Protein AF-A0A820H6K6-F1 (afdb_monomer)

pLDDT: mean 79.16, std 12.83, range [38.41, 91.5]

Sequence (76 aa):
SGVSHVDCPSTYECIIAPDDTYAVCCLRAQSSEKPGSCPNPSTGIGSCLAKCSNDSDCPDAQKCCGNCPRDCVQPV

Secondary structure (DSSP, 8-state):
------PPPTTEEEEE-TTSS-EEEEE----S--SS---S-----SS--BS-SSGGGSSTT-EEE-SSSBEEE---

Structure (mmCIF, N/CA/C/O backbone):
data_AF-A0A820H6K6-F1
#
_entry.id   AF-A0A820H6K6-F1
#
loop_
_atom_site.group_PDB
_atom_site.id
_atom_site.type_symbol
_atom_site.label_atom_id
_atom_site.label_alt_id
_atom_site.label_comp_id
_atom_site.label_asym_id
_atom_site.label_entity_id
_atom_site.label_seq_id
_atom_site.pdbx_PDB_ins_code
_atom_site.Cartn_x
_atom_site.Cartn_y
_atom_site.Cartn_z
_atom_site.occupancy
_atom_site.B_iso_or_equiv
_atom_site.auth_seq_id
_atom_site.auth_comp_id
_atom_site.auth_asym_id
_atom_site.auth_atom_id
_atom_site.pdbx_PDB_model_num
ATOM 1 N N . SER A 1 1 ? 2.741 4.376 -39.527 1.00 38.41 1 SER A N 1
ATOM 2 C CA . SER A 1 1 ? 2.789 3.172 -38.682 1.00 38.41 1 SER A CA 1
ATOM 3 C C . SER A 1 1 ? 3.300 3.568 -37.313 1.00 38.41 1 SER A C 1
ATOM 5 O O . SER A 1 1 ? 4.495 3.761 -37.164 1.00 38.41 1 SER A O 1
ATOM 7 N N . GLY A 1 2 ? 2.409 3.812 -36.356 1.00 49.25 2 GLY A N 1
ATOM 8 C CA . GLY A 1 2 ? 2.771 4.169 -34.985 1.00 49.25 2 GLY A CA 1
ATOM 9 C C . GLY A 1 2 ? 1.736 3.534 -34.077 1.00 49.25 2 GLY A C 1
ATOM 10 O O . GLY A 1 2 ? 0.544 3.741 -34.295 1.00 49.25 2 GLY A O 1
ATOM 11 N N . VAL A 1 3 ? 2.179 2.670 -33.170 1.00 54.91 3 VAL A N 1
ATOM 12 C CA . VAL A 1 3 ? 1.295 1.964 -32.243 1.00 54.91 3 VAL A CA 1
ATOM 13 C C . VAL A 1 3 ? 0.542 2.995 -31.407 1.00 54.91 3 VAL A C 1
ATOM 15 O O . VAL A 1 3 ? 1.147 3.888 -30.820 1.00 54.91 3 VAL A O 1
ATOM 18 N N . SER A 1 4 ? -0.787 2.920 -31.417 1.00 55.47 4 SER A N 1
ATOM 19 C CA . SER A 1 4 ? -1.639 3.719 -30.542 1.00 55.47 4 SER A CA 1
ATOM 20 C C . SER A 1 4 ? -1.220 3.439 -29.101 1.00 55.47 4 SER A C 1
ATOM 22 O O . SER A 1 4 ? -1.425 2.331 -28.612 1.00 55.47 4 SER A O 1
ATOM 24 N N . HIS A 1 5 ? -0.570 4.406 -28.454 1.00 64.50 5 HIS A N 1
ATOM 25 C CA . HIS A 1 5 ? -0.204 4.312 -27.046 1.00 64.50 5 HIS A CA 1
ATOM 26 C C . HIS A 1 5 ? -1.496 4.153 -26.235 1.00 64.50 5 HIS A C 1
ATOM 28 O O . HIS A 1 5 ? -2.309 5.076 -26.172 1.00 64.50 5 HIS A O 1
ATOM 34 N N . VAL A 1 6 ? -1.726 2.959 -25.691 1.00 72.25 6 VAL A N 1
ATOM 35 C CA . VAL A 1 6 ? -2.849 2.695 -24.790 1.00 72.25 6 VAL A CA 1
ATOM 36 C C . VAL A 1 6 ? -2.436 3.215 -23.424 1.00 72.25 6 VAL A C 1
ATOM 38 O O . VAL A 1 6 ? -1.513 2.682 -22.815 1.00 72.25 6 VAL A O 1
ATOM 41 N N . ASP A 1 7 ? -3.097 4.273 -22.963 1.00 82.00 7 ASP A N 1
ATOM 42 C CA . ASP A 1 7 ? -2.939 4.734 -21.587 1.00 82.00 7 ASP A CA 1
ATOM 43 C C . ASP A 1 7 ? -3.495 3.661 -20.642 1.00 82.00 7 ASP A C 1
ATOM 45 O O . ASP A 1 7 ? -4.582 3.116 -20.883 1.00 82.00 7 ASP A O 1
ATOM 49 N N . CYS A 1 8 ? -2.744 3.309 -19.598 1.00 82.81 8 CYS A N 1
ATOM 50 C CA . CYS A 1 8 ? -3.236 2.337 -18.631 1.00 82.81 8 CYS A CA 1
ATOM 51 C C . CYS A 1 8 ? -4.483 2.900 -17.922 1.00 82.81 8 CYS A C 1
ATOM 53 O O . CYS A 1 8 ? -4.572 4.103 -17.669 1.00 82.81 8 CYS A O 1
ATOM 55 N N . PRO A 1 9 ? -5.459 2.051 -17.556 1.00 84.62 9 PRO A N 1
ATOM 56 C CA . PRO A 1 9 ? -6.577 2.485 -16.724 1.00 84.62 9 PRO A CA 1
ATOM 57 C C . PRO A 1 9 ? -6.068 3.110 -15.417 1.00 84.62 9 PRO A C 1
ATOM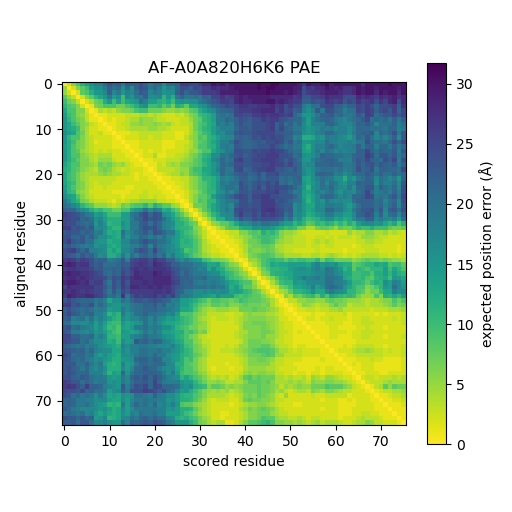 59 O O . PRO A 1 9 ? -5.028 2.705 -14.911 1.00 84.62 9 PRO A O 1
ATOM 62 N N . SER A 1 10 ? -6.825 4.028 -14.809 1.00 77.50 10 SER A N 1
ATOM 63 C CA . SER A 1 10 ? -6.378 4.804 -13.634 1.00 77.50 10 SER A CA 1
ATOM 64 C C . SER A 1 10 ? -5.966 3.975 -12.404 1.00 77.50 10 SER A C 1
ATOM 66 O O . SER A 1 10 ? -5.318 4.496 -11.500 1.00 77.50 10 SER A O 1
ATOM 68 N N . THR A 1 11 ? -6.343 2.696 -12.344 1.00 76.88 11 THR A N 1
ATOM 69 C CA . THR A 1 11 ? -5.978 1.748 -11.275 1.00 76.88 11 THR A CA 1
ATOM 70 C C . THR A 1 11 ? -4.742 0.903 -11.596 1.00 76.88 11 THR A C 1
ATOM 72 O O . THR A 1 11 ? -4.365 0.030 -10.814 1.00 76.88 11 THR A O 1
ATOM 75 N N . TYR A 1 12 ? -4.111 1.144 -12.740 1.00 84.44 12 TYR A N 1
ATOM 76 C CA . TYR A 1 12 ? -2.960 0.412 -13.240 1.00 84.44 12 TYR A CA 1
ATOM 77 C C . TYR A 1 12 ? -1.787 1.369 -13.450 1.00 84.44 12 TYR A C 1
ATOM 79 O O . TYR A 1 12 ? -1.963 2.542 -13.772 1.00 84.44 12 TYR A O 1
ATOM 87 N N . GLU A 1 13 ? -0.580 0.858 -13.263 1.00 86.31 13 GLU A N 1
ATOM 88 C CA . GLU A 1 13 ? 0.666 1.544 -13.568 1.00 86.31 13 GLU A CA 1
ATOM 89 C C . GLU A 1 13 ? 1.335 0.882 -14.771 1.00 86.31 13 GLU A C 1
ATOM 91 O O . GLU A 1 13 ? 1.331 -0.345 -14.909 1.00 86.31 13 GLU A O 1
ATOM 96 N N . CYS A 1 14 ? 1.902 1.709 -15.648 1.00 88.38 14 CYS A N 1
ATOM 97 C CA . CYS A 1 14 ? 2.664 1.242 -16.794 1.00 88.38 14 CYS A CA 1
ATOM 98 C C . CYS A 1 14 ? 4.086 0.885 -16.350 1.00 88.38 14 CYS A C 1
ATOM 100 O O . CYS A 1 14 ? 4.847 1.759 -15.937 1.00 88.38 14 CYS A O 1
ATOM 102 N N . ILE A 1 15 ? 4.439 -0.395 -16.448 1.00 87.81 15 ILE A N 1
ATOM 103 C CA . ILE A 1 15 ? 5.791 -0.889 -16.193 1.00 87.81 15 ILE A CA 1
ATOM 104 C C . ILE A 1 15 ? 6.446 -1.185 -17.539 1.00 87.81 15 ILE A C 1
ATOM 106 O O . ILE A 1 15 ? 5.965 -2.033 -18.297 1.00 87.81 15 ILE A O 1
ATOM 110 N N . ILE A 1 16 ? 7.541 -0.485 -17.828 1.00 89.38 16 ILE A N 1
ATOM 111 C CA . ILE A 1 16 ? 8.325 -0.637 -19.058 1.00 89.38 16 ILE A CA 1
ATOM 112 C C . ILE A 1 16 ? 9.489 -1.592 -18.772 1.00 89.38 16 ILE A C 1
ATOM 114 O O . ILE A 1 16 ? 10.153 -1.482 -17.738 1.00 89.38 16 ILE A O 1
ATOM 118 N N . ALA A 1 17 ? 9.709 -2.562 -19.660 1.00 88.12 17 ALA A N 1
ATOM 119 C CA . ALA A 1 17 ? 10.854 -3.465 -19.584 1.00 88.12 17 ALA A CA 1
ATOM 120 C C . ALA A 1 17 ? 12.181 -2.678 -19.672 1.00 88.12 17 ALA A C 1
ATOM 122 O O . ALA A 1 17 ? 12.218 -1.650 -20.338 1.00 88.12 17 ALA A O 1
ATOM 123 N N . PRO A 1 18 ? 13.286 -3.154 -19.071 1.00 89.62 18 PRO A N 1
ATOM 124 C CA . PRO A 1 18 ? 14.559 -2.418 -19.030 1.00 89.62 18 PRO A CA 1
ATOM 125 C C . PRO A 1 18 ? 15.163 -2.099 -20.409 1.00 89.62 18 PRO A C 1
ATOM 127 O O . PRO A 1 18 ? 15.964 -1.177 -20.518 1.00 89.62 18 PRO A O 1
ATOM 130 N N . ASP A 1 19 ? 14.773 -2.846 -21.442 1.00 91.19 19 ASP A N 1
ATOM 131 C CA . ASP A 1 19 ? 15.205 -2.658 -22.830 1.00 91.19 19 ASP A CA 1
ATOM 132 C C . ASP A 1 19 ? 14.092 -2.082 -23.730 1.00 91.19 19 ASP A C 1
ATOM 134 O O . ASP A 1 19 ? 14.144 -2.239 -24.949 1.00 91.19 19 ASP A O 1
ATOM 138 N N . ASP A 1 20 ? 13.031 -1.505 -23.153 1.00 87.88 20 ASP A N 1
ATOM 139 C CA . ASP A 1 20 ? 11.874 -0.913 -23.852 1.00 87.88 20 ASP A CA 1
ATOM 140 C C . ASP A 1 20 ? 11.168 -1.858 -24.855 1.00 87.88 20 ASP A C 1
ATOM 142 O O . ASP A 1 20 ? 10.384 -1.439 -25.708 1.00 87.88 20 ASP A O 1
ATOM 146 N N . THR A 1 21 ? 11.418 -3.167 -24.752 1.00 90.62 21 THR A N 1
ATOM 147 C CA . THR A 1 21 ? 10.888 -4.187 -25.674 1.00 90.62 21 THR A CA 1
ATOM 148 C C . THR A 1 21 ? 9.392 -4.427 -25.500 1.00 90.62 21 THR A C 1
ATOM 150 O O . THR A 1 21 ? 8.715 -4.836 -26.445 1.00 90.62 21 THR A O 1
ATOM 153 N N . TYR A 1 22 ? 8.869 -4.180 -24.299 1.00 86.12 22 TYR A N 1
ATOM 154 C CA . TYR A 1 22 ? 7.449 -4.249 -23.993 1.00 86.12 22 TYR A CA 1
ATOM 155 C C . TYR A 1 22 ? 7.093 -3.356 -22.799 1.00 86.12 22 TYR A C 1
ATOM 157 O O . TYR A 1 22 ? 7.939 -3.019 -21.969 1.00 86.12 22 TYR A O 1
ATOM 165 N N . ALA A 1 23 ? 5.808 -3.026 -22.69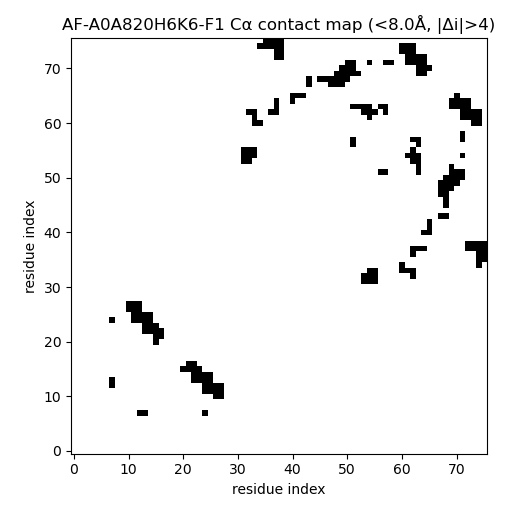7 1.00 87.75 23 ALA A N 1
ATOM 166 C CA . ALA A 1 23 ? 5.216 -2.387 -21.533 1.00 87.75 23 ALA A CA 1
ATOM 167 C C . ALA A 1 23 ? 3.971 -3.171 -21.106 1.00 87.75 23 ALA A C 1
ATOM 169 O O . ALA A 1 23 ? 3.215 -3.656 -21.952 1.00 87.75 23 ALA A O 1
ATOM 170 N N . VAL A 1 24 ? 3.766 -3.314 -19.798 1.00 88.44 24 VAL A N 1
ATOM 171 C CA . VAL A 1 24 ? 2.581 -3.963 -19.223 1.00 88.44 24 VAL A CA 1
ATOM 172 C C . VAL A 1 24 ? 1.879 -3.016 -18.261 1.00 88.44 24 VAL A C 1
ATOM 174 O O . VAL A 1 24 ? 2.524 -2.315 -17.484 1.00 88.44 24 VAL A O 1
ATOM 177 N N . CYS A 1 25 ? 0.547 -3.024 -18.284 1.00 89.38 25 CYS A N 1
ATOM 178 C CA . CYS A 1 25 ? -0.244 -2.411 -17.225 1.00 89.38 25 CYS A CA 1
ATOM 179 C C . CYS A 1 25 ? -0.301 -3.392 -16.053 1.00 89.38 25 CYS A C 1
ATOM 181 O O . CYS A 1 25 ? -1.041 -4.378 -16.090 1.00 89.38 25 CYS A O 1
ATOM 183 N N . CYS A 1 26 ? 0.474 -3.128 -15.010 1.00 85.56 26 CYS A N 1
ATOM 184 C CA . CYS A 1 26 ? 0.316 -3.815 -13.737 1.00 85.56 26 CYS A CA 1
ATOM 185 C C . CYS A 1 26 ? -0.795 -3.117 -12.964 1.00 85.56 26 CYS A C 1
ATOM 187 O O . CYS A 1 26 ? -0.878 -1.892 -13.002 1.00 85.56 26 CYS A O 1
ATOM 189 N N . LEU A 1 27 ? -1.644 -3.860 -12.242 1.00 83.44 27 LEU A N 1
ATOM 190 C CA . LEU A 1 27 ? -2.437 -3.228 -11.182 1.00 83.44 27 LEU A CA 1
ATOM 191 C C . LEU A 1 27 ? -1.456 -2.399 -10.362 1.00 83.44 27 LEU A C 1
ATOM 193 O O . LEU A 1 27 ? -0.385 -2.920 -10.034 1.00 83.44 27 LEU A O 1
ATOM 197 N N . ARG A 1 28 ? -1.793 -1.141 -10.052 1.00 75.19 28 ARG A N 1
ATOM 198 C CA . ARG A 1 28 ? -1.087 -0.440 -8.982 1.00 75.19 28 ARG A CA 1
ATOM 199 C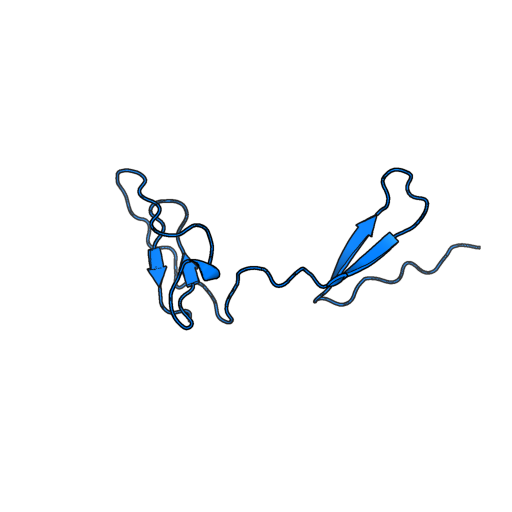 C . ARG A 1 28 ? -1.263 -1.342 -7.785 1.00 75.19 28 ARG A C 1
ATOM 201 O O . ARG A 1 28 ? -2.379 -1.446 -7.275 1.00 75.19 28 ARG A O 1
ATOM 208 N N . ALA A 1 29 ? -0.219 -2.123 -7.493 1.00 60.25 29 ALA A N 1
ATOM 209 C CA . ALA A 1 29 ? -0.240 -3.147 -6.472 1.00 60.25 29 ALA A CA 1
ATOM 210 C C . ALA A 1 29 ? -0.795 -2.432 -5.272 1.00 60.25 29 ALA A C 1
ATOM 212 O O . ALA A 1 29 ? -0.182 -1.431 -4.900 1.00 60.25 29 ALA A O 1
ATOM 213 N N . GLN A 1 30 ? -1.997 -2.861 -4.851 1.00 55.91 30 GLN A N 1
ATOM 214 C CA . GLN A 1 30 ? -2.821 -2.194 -3.857 1.00 55.91 30 GLN A CA 1
ATOM 215 C C . GLN A 1 30 ? -1.865 -1.559 -2.889 1.00 55.91 30 GLN A C 1
ATOM 217 O O . GLN A 1 30 ? -1.169 -2.268 -2.149 1.00 55.91 30 GLN A O 1
ATOM 222 N N . SER A 1 31 ? -1.717 -0.239 -3.024 1.00 52.16 31 SER A N 1
ATOM 223 C CA . SER A 1 31 ? -0.877 0.463 -2.097 1.00 52.16 31 SER A CA 1
ATOM 224 C C . SER A 1 31 ? -1.470 0.084 -0.757 1.00 52.16 31 SER A C 1
ATOM 226 O O . SER A 1 31 ? -2.662 -0.229 -0.637 1.00 52.16 31 SER A O 1
ATOM 228 N N . SER A 1 32 ? -0.614 -0.050 0.233 1.00 58.75 32 SER A N 1
ATOM 229 C CA . SER A 1 32 ? -1.053 -0.191 1.600 1.00 58.75 32 SER A CA 1
ATOM 230 C C . SER A 1 32 ? -1.781 1.103 2.010 1.00 58.75 32 SER A C 1
ATOM 232 O O . SER A 1 32 ? -1.311 1.863 2.849 1.00 58.75 32 SER A O 1
ATOM 234 N N . GLU A 1 33 ? -2.887 1.374 1.341 1.00 68.25 33 GLU A N 1
ATOM 235 C CA . GLU A 1 33 ? -3.691 2.559 1.281 1.00 68.25 33 GLU A CA 1
ATOM 236 C C . GLU A 1 33 ? -5.113 2.069 1.397 1.00 68.25 33 GLU A C 1
ATOM 238 O O . GLU A 1 33 ? -5.756 1.613 0.449 1.00 68.25 33 GLU A O 1
ATOM 243 N N . LYS A 1 34 ? -5.592 2.130 2.625 1.00 82.31 34 LYS A N 1
ATOM 244 C CA . LYS A 1 34 ? -6.997 1.905 2.899 1.00 82.31 34 LYS A CA 1
ATOM 245 C C . LYS A 1 34 ? -7.800 3.059 2.292 1.00 82.31 34 LYS A C 1
ATOM 247 O O . LYS A 1 34 ? -7.268 4.164 2.138 1.00 82.31 34 LYS A O 1
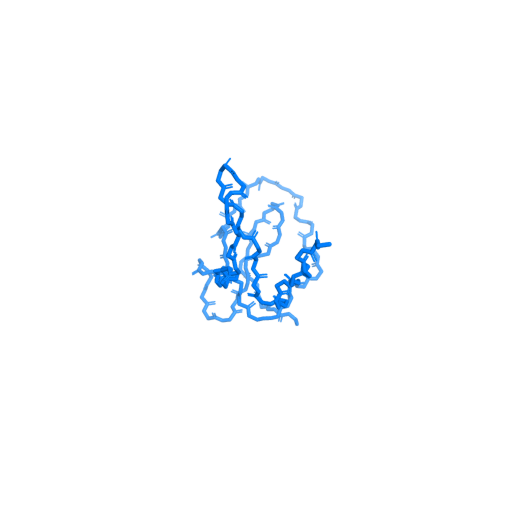ATOM 252 N N . PRO A 1 35 ? -9.068 2.827 1.922 1.00 81.12 35 PRO A N 1
ATOM 253 C CA . PRO A 1 35 ? -9.911 3.870 1.350 1.00 81.12 35 PRO A CA 1
ATOM 254 C C . PRO A 1 35 ? -10.053 5.077 2.293 1.00 81.12 35 PRO A C 1
ATOM 256 O O . PRO A 1 35 ? -10.037 4.929 3.514 1.00 81.12 35 PRO A O 1
ATOM 259 N N . GLY A 1 36 ? -10.224 6.265 1.706 1.00 82.19 36 GLY A N 1
ATOM 260 C CA . GLY A 1 36 ? -10.341 7.543 2.418 1.00 82.19 36 GLY A CA 1
ATOM 261 C C . GLY A 1 36 ? -9.042 8.356 2.433 1.00 82.19 36 GLY A C 1
ATOM 262 O O . GLY A 1 36 ? -7.988 7.877 2.010 1.00 82.19 36 GLY A O 1
ATOM 263 N N . SER A 1 37 ? -9.119 9.613 2.872 1.00 86.19 37 SER A N 1
ATOM 264 C CA . SER A 1 37 ? -7.970 10.534 2.868 1.00 86.19 37 SER A CA 1
ATOM 265 C C . SER A 1 37 ? -7.439 10.790 4.274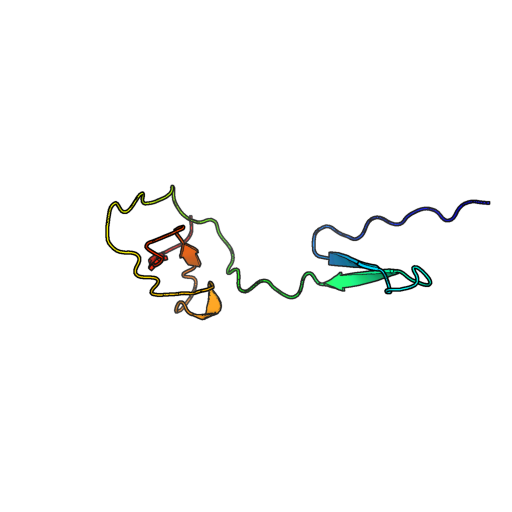 1.00 86.19 37 SER A C 1
ATOM 267 O O . SER A 1 37 ? -8.181 10.720 5.252 1.00 86.19 37 SER A O 1
ATOM 269 N N . CYS A 1 38 ? -6.151 11.124 4.392 1.00 86.31 38 CYS A N 1
ATOM 270 C CA . CYS A 1 38 ? -5.635 11.632 5.658 1.00 86.31 38 CYS A CA 1
ATOM 271 C C . CYS A 1 38 ? -6.335 12.960 6.003 1.00 86.31 38 CYS A C 1
ATOM 273 O O . CYS A 1 38 ? -6.381 13.850 5.147 1.00 86.31 38 CYS A O 1
ATOM 275 N N . PRO A 1 39 ? -6.845 13.131 7.237 1.00 83.94 39 PRO A N 1
ATOM 276 C CA . PRO A 1 39 ? -7.279 14.440 7.710 1.00 83.94 39 PRO A CA 1
ATOM 277 C C . PRO A 1 39 ? -6.112 15.437 7.635 1.00 83.94 39 PRO A C 1
ATOM 279 O O . PRO A 1 39 ? -4.946 15.032 7.620 1.00 83.94 39 PRO A O 1
ATOM 282 N N . ASN A 1 40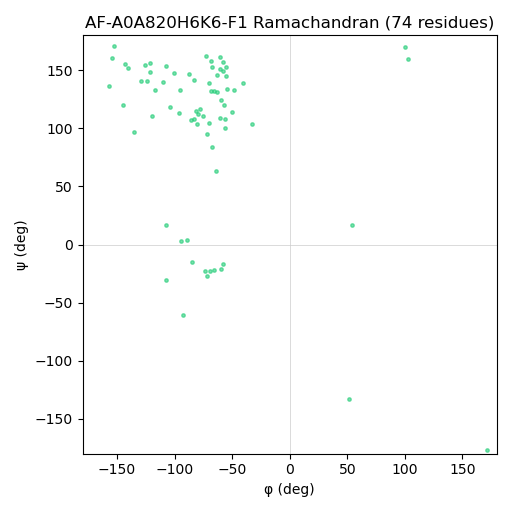 ? -6.431 16.738 7.575 1.00 75.75 40 ASN A N 1
ATOM 283 C CA . ASN A 1 40 ? -5.446 17.821 7.446 1.00 75.75 40 ASN A CA 1
ATOM 284 C C . ASN A 1 40 ? -4.201 17.583 8.318 1.00 75.75 40 ASN A C 1
ATOM 286 O O . ASN A 1 40 ? -4.335 17.137 9.463 1.00 75.75 40 ASN A O 1
ATOM 290 N N . PRO A 1 41 ? -2.998 17.883 7.794 1.00 64.19 41 PRO A N 1
ATOM 291 C CA . PRO A 1 41 ? -1.755 17.449 8.404 1.00 64.19 41 PRO A CA 1
ATOM 292 C C . PRO A 1 41 ? -1.673 17.938 9.846 1.00 64.19 41 PRO A C 1
ATOM 294 O O . PRO A 1 41 ? -1.687 19.136 10.128 1.00 64.19 41 PRO A O 1
ATOM 297 N N . SER A 1 42 ? -1.565 16.982 10.766 1.00 56.88 42 SER A N 1
ATOM 298 C CA . SER A 1 42 ? -1.167 17.273 12.134 1.00 56.88 42 SER A CA 1
ATOM 299 C C . SER A 1 42 ? 0.318 17.619 12.086 1.00 56.88 42 SER A C 1
ATOM 301 O O . SER A 1 42 ? 1.169 16.734 12.043 1.00 56.88 42 SER A O 1
ATOM 303 N N . THR A 1 43 ? 0.642 18.909 12.004 1.00 56.59 43 THR A N 1
ATOM 304 C CA . THR A 1 43 ? 2.021 19.402 12.100 1.00 56.59 43 THR A CA 1
ATOM 305 C C . THR A 1 43 ? 2.514 19.171 13.527 1.00 56.59 43 THR A C 1
ATOM 307 O O . THR A 1 43 ? 2.408 20.040 14.389 1.00 56.59 43 THR A O 1
ATOM 310 N N . GLY A 1 44 ? 3.002 17.964 13.808 1.00 56.75 44 GLY A N 1
ATOM 311 C CA . GLY A 1 44 ? 3.647 17.648 15.075 1.00 56.75 44 GLY A CA 1
ATOM 312 C C . GLY A 1 44 ? 5.048 18.249 15.100 1.00 56.75 44 GLY A C 1
ATOM 313 O O . GLY A 1 44 ? 5.928 17.805 14.371 1.00 56.75 44 GLY A O 1
ATOM 314 N N . ILE A 1 45 ? 5.264 19.266 15.931 1.00 56.31 45 ILE A N 1
ATOM 315 C CA . ILE A 1 45 ? 6.594 19.828 16.188 1.00 56.31 45 ILE A CA 1
ATOM 316 C C . ILE A 1 45 ? 7.227 18.983 17.303 1.00 56.31 45 ILE A C 1
ATOM 318 O O . ILE A 1 45 ? 6.796 19.067 18.451 1.00 56.31 45 ILE A O 1
ATOM 322 N N . GLY A 1 46 ? 8.211 18.134 16.984 1.00 63.06 46 GLY A N 1
ATOM 323 C CA . GLY A 1 46 ? 8.869 17.275 17.976 1.00 63.06 46 GLY A CA 1
ATOM 324 C C . GLY A 1 46 ? 9.824 16.232 17.389 1.00 63.06 46 GLY A C 1
ATOM 325 O O . GLY A 1 46 ? 10.055 16.186 16.181 1.00 63.06 46 GLY A O 1
ATOM 326 N N . SER A 1 47 ? 10.393 15.398 18.265 1.00 64.38 47 SER A N 1
ATOM 327 C CA . SER A 1 47 ? 11.249 14.261 17.906 1.00 64.38 47 SER A CA 1
ATOM 328 C C . SER A 1 47 ? 10.529 13.334 16.929 1.00 64.38 47 SER A C 1
ATOM 330 O O . SER A 1 47 ? 9.371 12.979 17.145 1.00 64.38 47 SER A O 1
ATOM 332 N N . CYS A 1 48 ? 11.217 12.919 15.867 1.00 75.69 48 CYS A N 1
ATOM 333 C CA . CYS A 1 48 ? 10.607 12.086 14.845 1.00 75.69 48 CYS A CA 1
ATOM 334 C C . CYS A 1 48 ? 10.327 10.673 15.384 1.00 75.69 48 CYS A C 1
ATOM 336 O O . CYS A 1 48 ? 11.245 9.869 15.536 1.00 75.69 48 CYS A O 1
ATOM 338 N N . LEU A 1 49 ? 9.059 10.380 15.681 1.00 78.25 49 LEU A N 1
ATOM 339 C CA . LEU A 1 49 ? 8.584 9.046 16.036 1.00 78.25 49 LEU A CA 1
ATOM 340 C C . LEU A 1 49 ? 7.526 8.613 15.020 1.00 78.25 49 LEU A C 1
ATOM 342 O O . LEU A 1 49 ? 6.430 9.169 14.969 1.00 78.25 49 LEU A O 1
ATOM 346 N N . ALA A 1 50 ? 7.864 7.628 14.194 1.00 83.62 50 ALA A N 1
ATOM 347 C CA . ALA A 1 50 ? 6.924 7.007 13.272 1.00 83.62 50 ALA A CA 1
ATOM 348 C C . ALA A 1 50 ? 6.357 5.737 13.916 1.00 83.62 50 ALA A C 1
ATOM 350 O O . ALA A 1 50 ? 7.101 4.786 14.144 1.00 83.62 50 ALA A O 1
ATOM 351 N N . LYS A 1 51 ? 5.055 5.724 14.228 1.00 86.50 51 LYS A N 1
ATOM 352 C CA . LYS A 1 51 ? 4.372 4.536 14.775 1.00 86.50 51 LYS A CA 1
ATOM 353 C C . LYS A 1 51 ? 3.886 3.567 13.696 1.00 86.50 51 LYS A C 1
ATOM 355 O O . LYS A 1 51 ? 3.559 2.430 14.008 1.00 86.50 51 LYS A O 1
ATOM 360 N N . CYS A 1 52 ? 3.842 4.022 12.450 1.00 87.56 52 CYS A N 1
ATOM 361 C CA . CYS A 1 52 ? 3.455 3.255 11.274 1.00 87.56 52 CYS A CA 1
ATOM 362 C C . CYS A 1 52 ? 4.315 3.684 10.075 1.00 87.56 52 CYS A C 1
ATOM 364 O O . CYS A 1 52 ? 4.843 4.805 10.043 1.00 87.56 52 CYS A O 1
ATOM 366 N N . SER A 1 53 ? 4.465 2.793 9.096 1.00 86.56 53 SER A N 1
ATOM 367 C CA . SER A 1 53 ? 5.135 3.080 7.823 1.00 86.56 53 SER A CA 1
ATOM 368 C C . SER A 1 53 ? 4.141 3.182 6.668 1.00 86.56 53 SER A C 1
ATOM 370 O O . SER A 1 53 ? 4.391 3.923 5.722 1.00 86.56 53 SER A O 1
ATOM 372 N N . ASN A 1 54 ? 3.032 2.448 6.747 1.00 85.50 54 ASN A N 1
ATOM 373 C CA . ASN A 1 54 ? 1.972 2.384 5.746 1.00 85.50 54 ASN A CA 1
ATOM 374 C C . ASN A 1 54 ? 0.618 2.035 6.406 1.00 85.50 54 ASN A C 1
ATOM 376 O O . ASN A 1 54 ? 0.578 1.688 7.585 1.00 85.50 54 ASN A O 1
ATOM 380 N N . ASP A 1 55 ? -0.505 2.117 5.681 1.00 88.25 55 ASP A N 1
ATOM 381 C CA . ASP A 1 55 ? -1.828 1.881 6.290 1.00 88.25 55 ASP A CA 1
ATOM 382 C C . ASP A 1 55 ? -2.041 0.443 6.782 1.00 88.25 55 ASP A C 1
ATOM 384 O O . ASP A 1 55 ? -2.892 0.225 7.640 1.00 88.25 55 ASP A O 1
ATOM 388 N N . SER A 1 56 ? -1.295 -0.541 6.275 1.00 86.88 56 SER A N 1
ATOM 389 C CA . SER A 1 56 ? -1.401 -1.945 6.690 1.00 86.88 56 SER A CA 1
ATOM 390 C C . SER A 1 56 ? -0.793 -2.171 8.070 1.00 86.88 56 SER A C 1
ATOM 392 O O . SER A 1 56 ? -1.187 -3.116 8.746 1.00 86.88 56 SER A O 1
ATOM 394 N N . ASP A 1 57 ? 0.114 -1.292 8.512 1.00 90.94 57 ASP A N 1
ATOM 395 C CA . ASP A 1 57 ? 0.599 -1.271 9.898 1.00 90.94 57 ASP A CA 1
ATOM 396 C C . ASP A 1 57 ? -0.493 -0.815 10.877 1.00 90.94 57 ASP A C 1
ATOM 398 O O . ASP A 1 57 ? -0.429 -1.093 12.075 1.00 90.94 57 ASP A O 1
ATOM 402 N N . CYS A 1 58 ? -1.495 -0.090 10.380 1.00 90.00 58 CYS A N 1
ATOM 403 C CA . CYS A 1 58 ? -2.591 0.406 11.189 1.00 90.00 58 CYS A CA 1
ATOM 404 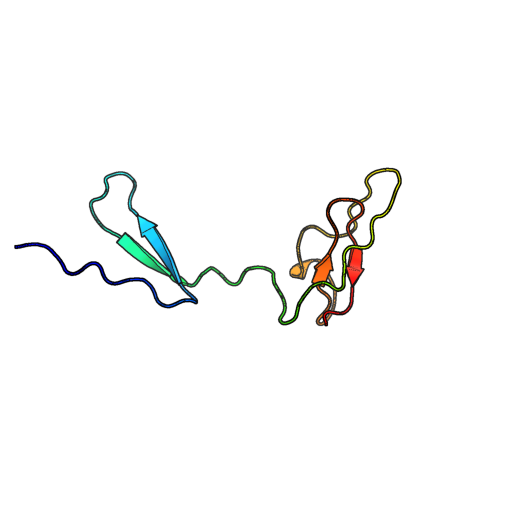C C . CYS A 1 58 ? -3.715 -0.634 11.282 1.00 90.00 58 CYS A C 1
ATOM 406 O O . CYS A 1 58 ? -3.982 -1.352 10.315 1.00 90.00 58 CYS A O 1
ATOM 408 N N . PRO A 1 59 ? -4.438 -0.714 12.405 1.00 91.31 59 PRO A N 1
ATOM 409 C CA . PRO A 1 59 ? -5.593 -1.595 12.513 1.00 91.31 59 PRO A CA 1
ATOM 410 C C . PRO A 1 59 ? -6.791 -1.068 11.701 1.00 91.31 59 PRO A C 1
ATOM 412 O O . PRO A 1 59 ? -6.845 0.097 11.295 1.00 91.31 59 PRO A O 1
ATOM 415 N N . ASP A 1 60 ? -7.757 -1.946 11.429 1.00 88.69 60 ASP A N 1
ATOM 416 C CA . ASP A 1 60 ? -9.058 -1.614 10.824 1.00 88.69 60 ASP A CA 1
ATOM 417 C C . ASP A 1 60 ? -8.962 -0.785 9.529 1.00 88.69 60 ASP A C 1
ATOM 419 O O . ASP A 1 60 ? -8.178 -1.108 8.641 1.00 88.69 60 ASP A O 1
ATOM 423 N N . ALA A 1 61 ? -9.751 0.288 9.411 1.00 87.62 61 ALA A N 1
ATOM 424 C CA . ALA A 1 61 ? -9.750 1.231 8.292 1.00 87.62 61 ALA A CA 1
ATOM 425 C C . ALA A 1 61 ? -8.756 2.399 8.477 1.00 87.62 61 ALA A C 1
ATOM 427 O O .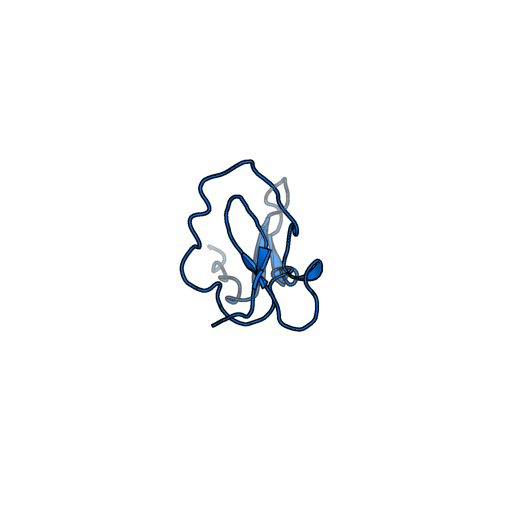 ALA A 1 61 ? -8.739 3.320 7.665 1.00 87.62 61 ALA A O 1
ATOM 428 N N . GLN A 1 62 ? -7.953 2.403 9.549 1.00 90.81 62 GLN A N 1
ATOM 429 C CA . GLN A 1 62 ? -7.073 3.532 9.861 1.00 90.81 62 GLN A CA 1
ATOM 430 C C . GLN A 1 62 ? -5.926 3.655 8.866 1.00 90.81 62 GLN A C 1
ATOM 432 O O . GLN A 1 62 ? -5.302 2.652 8.516 1.00 90.81 62 GLN A O 1
ATOM 437 N N . LYS A 1 63 ? -5.613 4.894 8.484 1.00 90.56 63 LYS A N 1
ATOM 438 C CA . LYS A 1 63 ? -4.510 5.233 7.584 1.00 90.56 63 LYS A CA 1
ATOM 439 C C . LYS A 1 63 ? -3.297 5.725 8.366 1.00 90.56 63 LYS A C 1
ATOM 441 O O . LYS A 1 63 ? -3.452 6.365 9.408 1.00 90.56 63 LYS A O 1
ATOM 446 N N . CYS A 1 64 ? -2.102 5.447 7.859 1.00 89.69 64 CYS A N 1
ATOM 447 C CA . CYS A 1 64 ? -0.860 5.968 8.406 1.00 89.69 64 CYS A CA 1
ATOM 448 C C . CYS A 1 64 ? -0.611 7.371 7.851 1.00 89.69 64 CYS A C 1
ATOM 450 O O . CYS A 1 64 ? -0.281 7.541 6.678 1.00 89.69 64 CYS A O 1
ATOM 452 N N . CYS A 1 65 ? -0.778 8.387 8.693 1.00 87.88 65 CYS A N 1
ATOM 453 C CA . CYS A 1 65 ? -0.749 9.782 8.269 1.00 87.88 65 CYS A CA 1
ATOM 454 C C . CYS A 1 65 ? 0.343 10.579 8.986 1.00 87.88 65 CYS A C 1
ATOM 456 O O . CYS A 1 65 ? 0.763 10.252 10.096 1.00 87.88 65 CYS A O 1
ATOM 458 N N . GLY A 1 66 ? 0.765 11.671 8.347 1.00 82.69 66 GLY A N 1
ATOM 459 C CA . GLY A 1 66 ? 1.843 12.535 8.822 1.00 82.69 66 GLY A CA 1
ATOM 460 C C . GLY A 1 66 ? 3.151 12.294 8.073 1.00 82.69 66 GLY A C 1
ATOM 461 O O . GLY A 1 66 ? 3.353 11.268 7.428 1.00 82.69 66 GLY A O 1
ATOM 462 N N . ASN A 1 67 ? 4.045 13.278 8.129 1.00 76.50 67 ASN A N 1
ATOM 463 C CA . ASN A 1 67 ? 5.376 13.154 7.537 1.00 76.50 67 ASN A CA 1
ATOM 464 C C . ASN A 1 67 ? 6.352 12.640 8.604 1.00 76.50 67 ASN A C 1
ATOM 466 O O . ASN A 1 67 ? 6.870 11.526 8.492 1.00 76.50 67 ASN A O 1
ATOM 470 N N . CYS A 1 68 ? 6.494 13.414 9.687 1.00 76.50 68 CYS A N 1
ATOM 471 C CA . CYS A 1 68 ? 6.939 12.955 10.997 1.00 76.50 68 CYS A CA 1
ATOM 472 C C . CYS A 1 68 ? 6.444 13.921 12.100 1.00 76.50 68 CYS A C 1
ATOM 474 O O . CYS A 1 68 ? 6.564 15.130 11.892 1.00 76.50 68 CYS A O 1
ATOM 476 N N . PRO A 1 69 ? 5.921 13.439 13.248 1.00 81.31 69 PRO A N 1
ATOM 477 C CA . PRO A 1 69 ? 5.601 12.041 13.572 1.00 81.31 69 PRO A CA 1
ATOM 478 C C . PRO A 1 69 ? 4.551 11.428 12.629 1.00 81.31 69 PRO A C 1
ATOM 480 O O . PRO A 1 69 ? 3.862 12.152 11.907 1.00 81.31 69 PRO A O 1
ATOM 483 N N . ARG A 1 70 ? 4.484 10.089 12.599 1.00 86.94 70 ARG A N 1
ATOM 484 C CA . ARG A 1 70 ? 3.465 9.331 11.849 1.00 86.94 70 ARG A C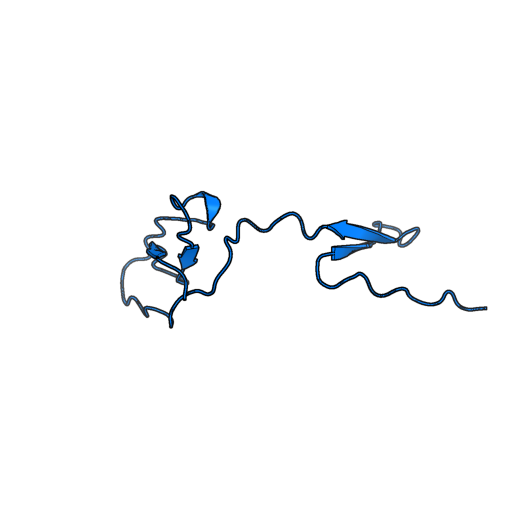A 1
ATOM 485 C C . ARG A 1 70 ? 2.604 8.532 12.803 1.00 86.94 70 ARG A C 1
ATOM 487 O O . ARG A 1 70 ? 3.143 7.823 13.654 1.00 86.94 70 ARG A O 1
ATOM 494 N N . ASP A 1 71 ? 1.298 8.610 12.611 1.00 89.94 71 ASP A N 1
ATOM 495 C CA . ASP A 1 71 ? 0.307 7.974 13.468 1.00 89.94 71 ASP A CA 1
ATOM 496 C C . ASP A 1 71 ? -0.848 7.394 12.645 1.00 89.94 71 ASP A C 1
ATOM 498 O O . ASP A 1 71 ? -1.190 7.888 11.567 1.00 89.94 71 ASP A O 1
ATOM 502 N N . CYS A 1 72 ? -1.460 6.344 13.188 1.00 90.94 72 CYS A N 1
ATOM 503 C CA . CYS A 1 72 ? -2.664 5.739 12.638 1.00 90.94 72 CYS A CA 1
ATOM 504 C C . CYS A 1 72 ? -3.883 6.590 12.990 1.00 90.94 72 CYS A C 1
ATOM 506 O O . CYS A 1 72 ? -4.231 6.737 14.164 1.00 90.94 72 CYS A O 1
ATOM 508 N N . VAL A 1 73 ? -4.549 7.136 11.977 1.00 89.88 73 VAL A N 1
ATOM 509 C CA . VAL A 1 73 ? -5.707 8.020 12.144 1.00 89.88 73 VAL A CA 1
ATOM 510 C C . VAL A 1 73 ? -6.900 7.510 11.348 1.00 89.88 73 VAL A C 1
ATOM 512 O O . VAL A 1 73 ? -6.757 6.784 10.364 1.00 89.88 73 VAL A O 1
ATOM 515 N N . GLN A 1 74 ? -8.099 7.874 11.796 1.00 91.50 74 GLN A N 1
ATOM 516 C CA . GLN A 1 74 ? -9.312 7.605 11.030 1.00 91.50 74 GLN A CA 1
ATOM 517 C C . GLN A 1 74 ? -9.314 8.478 9.762 1.00 91.50 74 GLN A C 1
ATOM 519 O O . GLN A 1 74 ? -9.034 9.678 9.868 1.00 91.50 74 GLN A O 1
ATOM 524 N N . PRO A 1 75 ? -9.588 7.898 8.583 1.00 88.31 75 PRO A N 1
ATOM 525 C CA . PRO A 1 75 ? -9.687 8.660 7.347 1.00 88.31 75 PRO A CA 1
ATOM 526 C C . PRO A 1 75 ? -10.916 9.580 7.332 1.00 88.31 75 PRO A C 1
ATOM 528 O O . PRO A 1 75 ? -11.893 9.335 8.044 1.00 88.31 75 PRO A O 1
ATOM 531 N N . VAL A 1 76 ? -10.855 10.617 6.490 1.00 85.88 76 VAL A N 1
ATOM 532 C CA . VAL A 1 76 ? -11.996 11.476 6.114 1.00 85.88 76 VAL A CA 1
ATOM 533 C C . VAL A 1 76 ? -12.556 11.114 4.746 1.00 85.88 76 VAL A C 1
ATOM 535 O O . VAL A 1 76 ? -11.782 10.582 3.905 1.00 85.88 76 VAL A O 1
#

Foldseek 3Di:
DDPDPDDAPPQWDWDADPVNPDIDTHGPPPFLQADAADDDAPPDDDDFDDCDDFNVSPPDRWTFDHPGPTDTDHHD

Nearest PDB structures (foldseek):
  6atu-assembly19_Q  TM=7.851E-01  e=2.672E-02  Homo sapiens
  7qh7-assembly1_a  TM=4.315E-01  e=8.457E+00  Homo sapiens

Radius of gyration: 17.87 Å; Cα contacts (8 Å, |Δi|>4): 117; chains: 1; bounding box: 27×24×57 Å

Mean predicted aligned error: 12.64 Å

InterPro domains:
  IPR008197 WAP-type 'four-disulfide core' domain [PF00095] (34-75)
  IPR008197 WAP-type 'four-disulfide core' domain [PR00003] (31-40)
  IPR008197 WAP-type 'four-disulfide core' domain [PR00003] (51-58)
  IPR008197 WAP-type 'four-disulfide core' domain [PR00003] (58-67)
  IPR008197 WAP-type 'four-disulfide core' domain [PS51390] (31-76)
  IPR008197 WAP-type 'four-disulfide core' domain [SM00217] (34-76)
  IPR036645 Elafin-like superfamily [G3DSA:4.10.75.10] (29-76)
  IPR036645 Elafin-like superfamily [SSF57256] (33-75)

Organism: NCBI:txid433720

Solvent-accessible surface area (backbone atoms only — not comparable to full-atom values): 4776 Å² total; per-residue (Å²): 143,76,82,81,83,75,77,55,57,96,66,32,38,78,47,67,42,99,78,69,81,48,72,46,67,41,64,50,66,76,59,58,62,48,80,64,39,75,58,82,77,68,82,50,87,69,81,80,48,66,79,37,91,36,14,74,72,26,66,89,66,20,30,47,34,56,90,56,34,18,43,66,38,73,49,88